Protein AF-A0A2D6TVY4-F1 (afdb_monomer_lite)

Structure (mmCIF, N/CA/C/O backbone):
data_AF-A0A2D6TVY4-F1
#
_entry.id   AF-A0A2D6TVY4-F1
#
loop_
_atom_site.group_PDB
_atom_site.id
_atom_site.type_symbol
_atom_site.label_atom_id
_atom_site.label_alt_id
_atom_site.label_comp_id
_atom_site.label_asym_id
_atom_site.label_entity_id
_atom_site.label_seq_id
_atom_site.pdbx_PDB_ins_code
_atom_site.Cartn_x
_atom_site.Cartn_y
_atom_site.Cartn_z
_atom_site.occupancy
_atom_site.B_iso_or_equiv
_atom_site.auth_seq_id
_atom_site.auth_comp_id
_atom_site.auth_asym_id
_atom_site.auth_atom_id
_atom_site.pdbx_PDB_model_num
ATOM 1 N N . MET A 1 1 ? -21.767 -1.775 1.322 1.00 46.38 1 MET A N 1
ATOM 2 C CA . MET A 1 1 ? -21.321 -2.873 2.212 1.00 46.38 1 MET A CA 1
ATOM 3 C C . MET A 1 1 ? -19.813 -2.874 2.495 1.00 46.38 1 MET A C 1
ATOM 5 O O . MET A 1 1 ? -19.460 -2.993 3.657 1.00 46.38 1 MET A O 1
ATOM 9 N N . SER A 1 2 ? -18.902 -2.727 1.516 1.00 61.62 2 SER A N 1
ATOM 10 C CA . SER A 1 2 ? -17.471 -3.013 1.770 1.00 61.62 2 SER A CA 1
ATOM 11 C C . SER A 1 2 ? -16.640 -1.915 2.468 1.00 61.62 2 SER A C 1
ATOM 13 O O . SER A 1 2 ? -15.670 -2.255 3.136 1.00 61.62 2 SER A O 1
ATOM 15 N N . ARG A 1 3 ? -17.034 -0.629 2.400 1.00 78.25 3 ARG A N 1
ATOM 16 C CA . ARG A 1 3 ? -16.334 0.465 3.117 1.00 78.25 3 ARG A CA 1
ATOM 17 C C . ARG A 1 3 ? -16.498 0.413 4.634 1.00 78.25 3 ARG A C 1
ATOM 19 O O . ARG A 1 3 ? -15.528 0.614 5.349 1.00 78.25 3 ARG A O 1
ATOM 26 N N . LYS A 1 4 ? -17.700 0.073 5.112 1.00 90.81 4 LYS A N 1
ATOM 27 C CA . LYS A 1 4 ? -18.016 0.045 6.547 1.00 90.81 4 LYS A CA 1
ATOM 28 C C . LYS A 1 4 ? -17.098 -0.910 7.319 1.00 90.81 4 LYS A C 1
ATOM 30 O O . LYS A 1 4 ? -16.560 -0.536 8.346 1.00 90.81 4 LYS A O 1
ATOM 35 N N . TYR A 1 5 ? -16.841 -2.096 6.759 1.00 92.75 5 TYR A N 1
ATOM 36 C CA . TYR A 1 5 ? -15.918 -3.070 7.352 1.00 92.75 5 TYR A CA 1
ATOM 37 C C . TYR A 1 5 ? -14.497 -2.516 7.523 1.00 92.75 5 TYR A C 1
ATOM 39 O O . TYR A 1 5 ? -13.888 -2.677 8.576 1.00 92.75 5 TYR A O 1
ATOM 47 N N . LEU A 1 6 ? -13.979 -1.856 6.483 1.00 94.12 6 LEU A N 1
ATOM 48 C CA . LEU A 1 6 ? -12.648 -1.260 6.512 1.00 94.12 6 LEU A CA 1
ATOM 49 C C . LEU A 1 6 ? -12.573 -0.125 7.542 1.00 94.12 6 LEU A C 1
ATOM 51 O O . LEU A 1 6 ? -11.634 -0.073 8.328 1.00 94.12 6 LEU A O 1
ATOM 55 N N . GLU A 1 7 ? -13.573 0.756 7.559 1.00 95.12 7 GLU A N 1
ATOM 56 C CA . GLU A 1 7 ? -13.658 1.868 8.511 1.00 95.12 7 GLU A CA 1
ATOM 57 C C . GLU A 1 7 ? -13.729 1.383 9.961 1.00 95.12 7 GLU A C 1
ATOM 59 O O . GLU A 1 7 ? -13.037 1.931 10.817 1.00 95.12 7 GLU A O 1
ATOM 64 N N . ASP A 1 8 ? -14.515 0.342 10.238 1.00 96.56 8 ASP A N 1
ATOM 65 C CA . ASP A 1 8 ? -14.632 -0.232 11.579 1.00 96.56 8 ASP A CA 1
ATOM 66 C C . ASP A 1 8 ? -13.291 -0.851 12.024 1.00 96.56 8 ASP A C 1
ATOM 68 O O . ASP A 1 8 ? -12.817 -0.561 13.120 1.00 96.56 8 ASP A O 1
ATOM 72 N N . LYS A 1 9 ? -12.579 -1.567 11.139 1.00 95.94 9 LYS A N 1
ATOM 73 C CA . LYS A 1 9 ? -11.229 -2.083 11.443 1.00 95.94 9 LYS A CA 1
ATOM 74 C C . LYS A 1 9 ? -10.192 -0.984 11.658 1.00 95.94 9 LYS A C 1
ATOM 76 O O . LYS A 1 9 ? -9.330 -1.119 12.522 1.00 95.94 9 LYS A O 1
ATOM 81 N N . ILE A 1 10 ? -10.264 0.114 10.911 1.00 96.31 10 ILE A N 1
ATOM 82 C CA . ILE A 1 10 ? -9.374 1.262 11.128 1.00 96.31 10 ILE A CA 1
ATOM 83 C C . ILE A 1 10 ? -9.642 1.892 12.500 1.00 96.31 10 ILE A C 1
ATOM 85 O O . ILE A 1 10 ? -8.692 2.223 13.210 1.00 96.31 10 ILE A O 1
ATOM 89 N N . LYS A 1 11 ? -10.911 2.017 12.907 1.00 97.50 11 LYS A N 1
ATOM 90 C CA . LYS A 1 11 ? -11.275 2.509 14.243 1.00 97.50 11 LYS A CA 1
ATOM 91 C C . LYS A 1 11 ? -10.752 1.586 15.340 1.00 97.50 11 LYS A C 1
ATOM 93 O O . LYS A 1 11 ? -10.108 2.081 16.260 1.00 97.50 11 LYS A O 1
ATOM 98 N N . ASP A 1 12 ? -10.938 0.274 15.210 1.00 97.38 12 ASP A N 1
ATOM 99 C CA . ASP A 1 12 ? -10.419 -0.711 16.169 1.00 97.38 12 ASP A CA 1
ATOM 100 C C . ASP A 1 12 ? -8.893 -0.595 16.318 1.00 97.38 12 ASP A C 1
ATOM 102 O O . ASP A 1 12 ? -8.362 -0.559 17.431 1.00 97.38 12 ASP A O 1
ATOM 106 N N . ALA A 1 13 ? -8.175 -0.471 15.197 1.00 97.25 13 ALA A N 1
ATOM 107 C CA . ALA A 1 13 ? -6.724 -0.306 15.196 1.00 97.25 13 ALA A CA 1
ATOM 108 C C . ALA A 1 13 ? -6.287 1.002 15.871 1.00 97.25 13 ALA A C 1
ATOM 110 O O . ALA A 1 13 ? -5.304 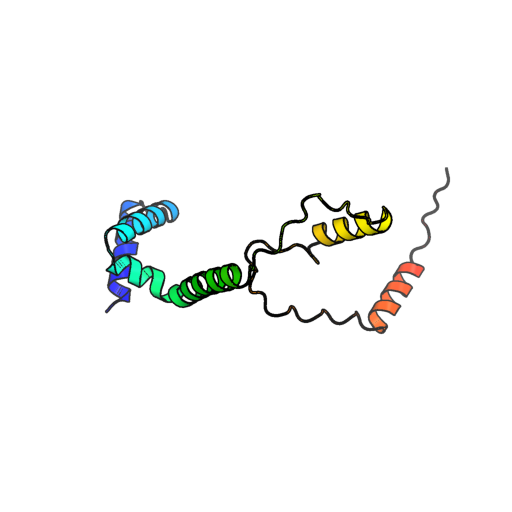1.010 16.613 1.00 97.25 13 ALA A O 1
ATOM 111 N N . LEU A 1 14 ? -7.014 2.101 15.650 1.00 97.94 14 LEU A N 1
ATOM 112 C CA . LEU A 1 14 ? -6.746 3.391 16.291 1.00 97.94 14 LEU A CA 1
ATOM 113 C C . LEU A 1 14 ? -7.004 3.351 17.799 1.00 97.94 14 LEU A C 1
ATOM 115 O O . LEU A 1 14 ? -6.211 3.912 18.554 1.00 97.94 14 LEU A O 1
ATOM 119 N N . VAL A 1 15 ? -8.058 2.663 18.245 1.00 98.00 15 VAL A N 1
ATOM 120 C CA . VAL A 1 15 ? -8.350 2.469 19.673 1.00 98.00 15 VAL A CA 1
ATOM 121 C C . VAL A 1 15 ? -7.223 1.679 20.343 1.00 98.00 15 VAL A C 1
ATOM 123 O O . VAL A 1 15 ? -6.666 2.135 21.342 1.00 98.00 15 VAL A O 1
ATOM 126 N N . LEU A 1 16 ? -6.799 0.555 19.754 1.00 97.19 16 LEU A N 1
ATOM 127 C CA . LEU A 1 16 ? -5.687 -0.264 20.265 1.00 97.19 16 LEU A CA 1
ATOM 128 C C . LEU A 1 16 ? -4.329 0.453 20.221 1.00 97.19 16 LEU A C 1
ATOM 130 O O . LEU A 1 16 ? -3.430 0.173 21.017 1.00 97.19 16 LEU A O 1
ATOM 134 N N . ALA A 1 17 ? -4.166 1.384 19.286 1.00 97.00 17 ALA A N 1
ATOM 135 C CA . ALA A 1 17 ? -2.980 2.215 19.158 1.00 97.00 17 ALA A CA 1
ATOM 136 C C . ALA A 1 17 ? -3.026 3.495 20.009 1.00 97.00 17 ALA A C 1
ATOM 138 O O . ALA A 1 17 ? -2.094 4.297 19.916 1.00 97.00 17 ALA A O 1
ATOM 139 N N . SER A 1 18 ? -4.079 3.709 20.806 1.00 95.62 18 SER A N 1
ATOM 140 C CA . SER A 1 18 ? -4.283 4.929 21.602 1.00 95.62 18 SER A CA 1
ATOM 141 C C . SER A 1 18 ? -4.205 6.209 20.754 1.00 95.62 18 SER A C 1
ATOM 143 O O . SER A 1 18 ? -3.587 7.195 21.144 1.00 95.62 18 SER A O 1
ATOM 145 N N . GLY A 1 19 ? -4.775 6.175 19.547 1.00 94.12 19 GLY A N 1
ATOM 146 C CA . GLY A 1 19 ? -4.775 7.289 18.593 1.00 94.12 19 GLY A CA 1
ATOM 147 C C . GLY A 1 19 ? -3.475 7.474 17.799 1.00 94.12 19 GLY A C 1
ATOM 148 O O . GLY A 1 19 ? -3.418 8.328 16.916 1.00 94.12 19 GLY A O 1
ATOM 149 N N . ASN A 1 20 ? -2.430 6.676 18.045 1.00 97.06 20 ASN A N 1
ATOM 150 C CA . ASN A 1 20 ? -1.188 6.767 17.281 1.00 97.06 20 ASN A CA 1
ATOM 151 C C . ASN A 1 20 ? -1.357 6.163 15.874 1.00 97.06 20 ASN A C 1
ATOM 153 O O . ASN A 1 20 ? -1.397 4.943 15.706 1.00 97.06 20 ASN A O 1
ATOM 157 N N . SER A 1 21 ? -1.385 7.029 14.859 1.00 95.38 21 SER A N 1
ATOM 158 C CA . SER A 1 21 ? -1.568 6.643 13.453 1.00 95.38 21 SER A CA 1
ATOM 159 C C . SER A 1 21 ? -0.514 5.644 12.952 1.00 95.38 21 SER A C 1
ATOM 161 O O . SER A 1 21 ? -0.861 4.627 12.354 1.00 95.38 21 SER A O 1
ATOM 163 N N . ALA A 1 22 ? 0.769 5.855 13.265 1.00 96.75 22 ALA A N 1
ATOM 164 C CA . ALA A 1 22 ? 1.841 4.965 12.816 1.00 96.75 22 ALA A CA 1
ATOM 165 C C . ALA A 1 22 ? 1.729 3.563 13.441 1.00 96.75 22 ALA A C 1
ATOM 167 O O . ALA A 1 22 ? 1.975 2.551 12.780 1.00 96.75 22 ALA A O 1
ATOM 168 N N . LYS A 1 23 ? 1.328 3.484 14.715 1.00 97.50 23 LYS A N 1
ATOM 169 C CA . LYS A 1 23 ? 1.098 2.205 15.401 1.00 97.50 23 LYS A CA 1
ATOM 170 C C . LYS A 1 23 ? -0.164 1.508 14.876 1.00 97.50 23 LYS A C 1
ATOM 172 O O . LYS A 1 23 ? -0.123 0.302 14.649 1.00 97.50 23 LYS A O 1
ATOM 177 N N . ALA A 1 24 ? -1.236 2.253 14.604 1.00 97.56 24 ALA A N 1
ATOM 178 C CA . ALA A 1 24 ? -2.454 1.7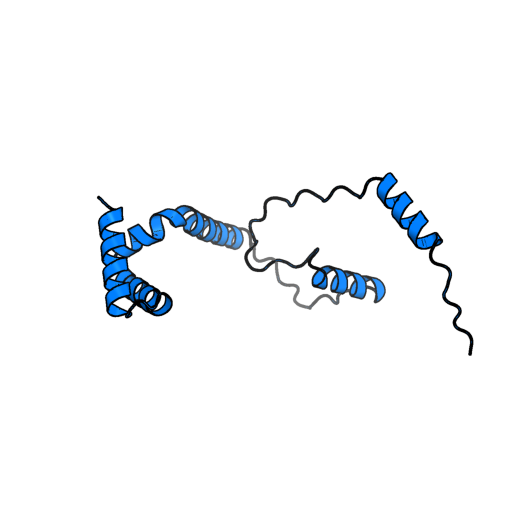22 13.989 1.00 97.56 24 ALA A CA 1
ATOM 179 C C . ALA A 1 24 ? -2.194 1.177 12.577 1.00 97.56 24 ALA A C 1
ATOM 181 O O . ALA A 1 24 ? -2.679 0.104 12.230 1.00 97.56 24 ALA A O 1
ATOM 182 N N . GLN A 1 25 ? -1.370 1.863 11.781 1.00 96.62 25 GLN A N 1
ATOM 183 C CA . GLN A 1 25 ? -0.977 1.398 10.453 1.00 96.62 25 GLN A CA 1
ATOM 184 C C . GLN A 1 25 ? -0.216 0.069 10.521 1.00 96.62 25 GLN A C 1
ATOM 186 O O . GLN A 1 25 ? -0.528 -0.851 9.768 1.00 96.62 25 GLN A O 1
ATOM 191 N N . LYS A 1 26 ? 0.737 -0.070 11.454 1.00 97.38 26 LYS A N 1
ATOM 192 C CA . LYS A 1 26 ? 1.448 -1.340 11.683 1.00 97.38 26 LYS A CA 1
ATOM 193 C C . LYS A 1 26 ? 0.489 -2.472 12.069 1.00 97.38 26 LYS A C 1
ATOM 195 O O . LYS A 1 26 ? 0.606 -3.567 11.526 1.00 97.38 26 LYS A O 1
ATOM 200 N N . LEU A 1 27 ? -0.480 -2.200 12.947 1.00 97.38 27 LEU A N 1
ATOM 201 C CA . LEU A 1 27 ? -1.511 -3.171 13.332 1.00 97.38 27 LEU A CA 1
ATOM 202 C C . LEU A 1 27 ? -2.389 -3.583 12.144 1.00 97.38 27 LEU A C 1
ATOM 204 O O . LEU A 1 27 ? -2.624 -4.770 11.942 1.00 97.38 27 LEU A O 1
ATOM 208 N N . LEU A 1 28 ? -2.825 -2.629 11.320 1.00 96.75 28 LEU A N 1
ATOM 209 C CA . LEU A 1 28 ? -3.623 -2.914 10.125 1.00 96.75 28 LEU A CA 1
ATOM 210 C C . LEU A 1 28 ? -2.862 -3.768 9.109 1.00 96.75 28 LEU A C 1
ATOM 212 O O . LEU A 1 28 ? -3.454 -4.674 8.528 1.00 96.75 28 LEU A O 1
ATOM 216 N N . ILE A 1 29 ? -1.563 -3.517 8.918 1.00 96.50 29 ILE A N 1
ATOM 217 C CA . ILE A 1 29 ? -0.706 -4.353 8.063 1.00 96.50 29 ILE A CA 1
ATOM 218 C C . ILE A 1 29 ? -0.651 -5.779 8.612 1.00 96.50 29 ILE A C 1
ATOM 220 O O . ILE A 1 29 ? -0.843 -6.727 7.856 1.00 96.50 29 ILE A O 1
ATOM 224 N N . GLN A 1 30 ? -0.446 -5.939 9.921 1.00 97.25 30 GLN A N 1
ATOM 225 C CA . GLN A 1 30 ? -0.425 -7.253 10.559 1.00 97.25 30 GLN A CA 1
ATOM 226 C C . GLN A 1 30 ? -1.761 -7.990 10.391 1.00 97.25 30 GLN A C 1
ATOM 228 O O . GLN A 1 30 ? -1.773 -9.166 10.043 1.00 97.25 30 GLN A O 1
ATOM 233 N N . TRP A 1 31 ? -2.890 -7.309 10.591 1.00 97.31 31 TRP A N 1
ATOM 234 C CA . TRP A 1 31 ? -4.214 -7.908 10.413 1.00 97.31 31 TRP A CA 1
ATOM 235 C C . TRP A 1 31 ? -4.499 -8.284 8.963 1.00 97.31 31 TRP A C 1
ATOM 237 O O . TRP A 1 31 ? -5.079 -9.337 8.714 1.00 97.31 31 TRP A O 1
ATOM 247 N N . ALA A 1 32 ? -4.061 -7.466 8.005 1.00 97.00 32 ALA A N 1
ATOM 248 C CA . ALA A 1 32 ? -4.245 -7.735 6.584 1.00 97.00 32 ALA A CA 1
ATOM 249 C C . ALA A 1 32 ? -3.517 -9.008 6.111 1.00 97.00 32 ALA A C 1
ATOM 251 O O . ALA A 1 32 ? -3.939 -9.602 5.124 1.00 97.00 32 ALA A O 1
ATOM 252 N N . MET A 1 33 ? -2.472 -9.461 6.815 1.00 96.06 33 MET A N 1
ATOM 253 C CA . MET A 1 33 ? -1.794 -10.728 6.498 1.00 96.06 33 MET A CA 1
ATOM 254 C C . MET A 1 33 ? -2.662 -11.955 6.798 1.00 96.06 33 MET A C 1
ATOM 256 O O . MET A 1 33 ? -2.554 -12.962 6.104 1.00 96.06 33 MET A O 1
ATOM 260 N N . SER A 1 34 ? -3.536 -11.867 7.803 1.00 96.19 34 SER A N 1
ATOM 261 C CA . SER A 1 34 ? -4.434 -12.962 8.195 1.00 96.19 34 SER A CA 1
ATOM 262 C C . SER A 1 34 ? -5.854 -12.799 7.644 1.00 96.19 34 SER A C 1
ATOM 264 O O . SER A 1 34 ? -6.593 -13.774 7.540 1.00 96.19 34 SER A O 1
ATOM 266 N N . ASP A 1 35 ? -6.252 -11.575 7.294 1.00 96.12 35 ASP A N 1
ATOM 267 C CA . ASP A 1 35 ? -7.574 -11.246 6.768 1.00 96.12 35 ASP A CA 1
ATOM 268 C C . ASP A 1 35 ? -7.493 -10.784 5.307 1.00 96.12 35 ASP A C 1
ATOM 270 O O . ASP A 1 35 ? -7.306 -9.602 4.992 1.00 96.12 35 ASP A O 1
ATOM 274 N N . ALA A 1 36 ? -7.723 -11.734 4.399 1.00 94.44 36 ALA A N 1
ATOM 275 C CA . ALA A 1 36 ? -7.742 -11.488 2.961 1.00 94.44 36 ALA A CA 1
ATOM 276 C C . ALA A 1 36 ? -8.791 -10.443 2.541 1.00 94.44 36 ALA A C 1
ATOM 278 O O . ALA A 1 36 ? -8.574 -9.690 1.589 1.00 94.44 36 ALA A O 1
ATOM 279 N N . LYS A 1 37 ? -9.923 -10.349 3.253 1.00 94.25 37 LYS A N 1
ATOM 280 C CA . LYS A 1 37 ? -10.970 -9.365 2.954 1.00 94.25 37 LYS A CA 1
ATOM 281 C C . LYS A 1 37 ? -10.485 -7.960 3.294 1.00 94.25 37 LYS A C 1
ATOM 283 O O . LYS A 1 37 ? -10.705 -7.042 2.503 1.00 94.25 37 LYS A O 1
ATOM 288 N N . LEU A 1 38 ? -9.814 -7.784 4.432 1.00 95.31 38 LEU A N 1
ATOM 289 C CA . LEU A 1 38 ? -9.206 -6.508 4.816 1.00 95.31 38 LEU A CA 1
ATOM 290 C C . LEU A 1 38 ? -8.128 -6.085 3.812 1.00 95.31 38 LEU A C 1
ATOM 292 O O . LEU A 1 38 ? -8.158 -4.950 3.330 1.00 95.31 38 LEU A O 1
ATOM 296 N N . LEU A 1 39 ? -7.241 -7.009 3.431 1.00 95.75 39 LEU A N 1
ATOM 297 C CA . LEU A 1 39 ? -6.203 -6.762 2.430 1.00 95.75 39 LEU A CA 1
ATOM 298 C C . LEU A 1 39 ? -6.796 -6.328 1.086 1.00 95.75 39 LEU A C 1
ATOM 300 O O . LEU A 1 39 ? -6.353 -5.341 0.492 1.00 95.75 39 LEU A O 1
ATOM 304 N N . GLN A 1 40 ? -7.830 -7.026 0.614 1.00 94.50 40 GLN A N 1
ATOM 305 C CA . GLN A 1 40 ? -8.505 -6.690 -0.635 1.00 94.50 40 GLN A CA 1
ATOM 306 C C . GLN A 1 40 ? -9.138 -5.293 -0.576 1.00 94.50 40 GLN A C 1
ATOM 308 O O . GLN A 1 40 ? -9.042 -4.53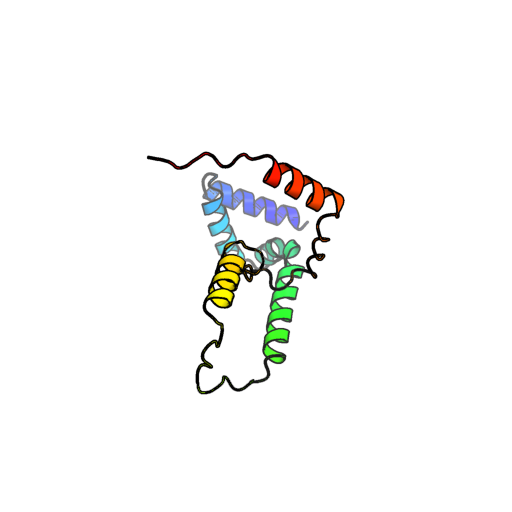7 -1.538 1.00 94.50 40 GLN A O 1
ATOM 313 N N . GLN A 1 41 ? -9.775 -4.918 0.539 1.00 94.12 41 GLN A N 1
ATOM 314 C CA . GLN A 1 41 ? -10.380 -3.588 0.681 1.00 94.12 41 GLN A CA 1
ATOM 315 C C . GLN A 1 41 ? -9.338 -2.466 0.718 1.00 94.12 41 GLN A C 1
ATOM 317 O O . GLN A 1 41 ? -9.547 -1.441 0.069 1.00 94.12 41 GLN A O 1
ATOM 322 N N . LEU A 1 42 ? -8.223 -2.669 1.428 1.00 93.81 42 LEU A N 1
ATOM 323 C CA . LEU A 1 42 ? -7.112 -1.712 1.498 1.00 93.81 42 LEU A CA 1
ATOM 324 C C . LEU A 1 42 ? -6.437 -1.514 0.135 1.00 93.81 42 LEU A C 1
ATOM 326 O O . LEU A 1 42 ? -6.129 -0.390 -0.253 1.00 93.81 42 LEU A O 1
ATOM 330 N N . SER A 1 43 ? -6.223 -2.602 -0.605 1.00 94.31 43 SER A N 1
ATOM 331 C CA . SER A 1 43 ? -5.511 -2.578 -1.889 1.00 94.31 43 SER A CA 1
ATOM 332 C C . SER A 1 43 ? -6.379 -2.152 -3.072 1.00 94.31 43 SER A C 1
ATOM 334 O O . SER A 1 43 ? -5.846 -1.637 -4.053 1.00 94.31 43 SER A O 1
ATOM 336 N N . LYS A 1 44 ? -7.708 -2.305 -2.997 1.00 93.00 44 LYS A N 1
ATOM 337 C CA . LYS A 1 44 ? -8.646 -2.014 -4.095 1.00 93.00 44 LYS A CA 1
ATOM 338 C C . LYS A 1 44 ? -8.407 -0.678 -4.826 1.00 93.00 44 LYS A C 1
ATOM 340 O O . LYS A 1 44 ? -8.354 -0.716 -6.055 1.00 93.00 44 LYS A O 1
ATOM 345 N N . PRO A 1 45 ? -8.252 0.485 -4.158 1.00 93.12 45 PRO A N 1
ATOM 346 C CA . PRO A 1 45 ? -7.999 1.750 -4.858 1.00 93.12 45 PRO A CA 1
ATOM 347 C C . PRO A 1 45 ? -6.616 1.825 -5.530 1.00 93.12 45 PRO A C 1
ATOM 349 O O . PRO A 1 45 ? -6.435 2.602 -6.464 1.00 93.12 45 PRO A O 1
ATOM 352 N N . HIS A 1 46 ? -5.653 1.013 -5.091 1.00 94.25 46 HIS A N 1
ATOM 353 C CA . HIS A 1 46 ? -4.266 1.021 -5.566 1.00 94.25 46 HIS A CA 1
ATOM 354 C C . HIS A 1 46 ? -3.941 -0.137 -6.519 1.00 94.25 46 HIS A C 1
ATOM 356 O O . HIS A 1 46 ? -2.859 -0.163 -7.105 1.00 94.25 46 HIS A O 1
ATOM 362 N N . LEU A 1 47 ? -4.880 -1.067 -6.724 1.00 93.88 47 LEU A N 1
ATOM 363 C CA . LEU A 1 47 ? -4.652 -2.302 -7.472 1.00 93.88 47 LEU A CA 1
ATOM 364 C C . LEU A 1 47 ? -4.176 -2.039 -8.905 1.00 93.88 47 LEU A C 1
ATOM 366 O O . LEU A 1 47 ? -3.259 -2.702 -9.371 1.00 93.88 47 LEU A O 1
ATOM 370 N N . LYS A 1 48 ? -4.714 -1.006 -9.570 1.00 94.56 48 LYS A N 1
ATOM 371 C CA . LYS A 1 48 ? -4.277 -0.601 -10.917 1.00 94.56 48 LYS A CA 1
ATOM 372 C C . LYS A 1 48 ? -2.776 -0.295 -10.970 1.00 94.56 48 LYS A C 1
ATOM 374 O O . LYS A 1 48 ? -2.105 -0.733 -11.897 1.00 94.56 48 LYS A O 1
ATOM 379 N N . GLY A 1 49 ? -2.262 0.453 -9.993 1.00 94.81 49 GLY A N 1
ATOM 380 C CA . GLY A 1 49 ? -0.846 0.819 -9.932 1.00 94.81 49 GLY A CA 1
ATOM 381 C C . GLY A 1 49 ? 0.042 -0.380 -9.609 1.00 94.81 49 GLY A C 1
ATOM 382 O O . GLY A 1 49 ? 1.056 -0.581 -10.270 1.00 94.81 49 GLY A O 1
ATOM 383 N N . ILE A 1 50 ? -0.385 -1.214 -8.655 1.00 94.25 50 ILE A N 1
ATOM 384 C CA . ILE A 1 50 ? 0.321 -2.448 -8.281 1.00 94.25 50 ILE A CA 1
ATOM 385 C C . ILE A 1 50 ? 0.454 -3.373 -9.498 1.00 94.25 50 ILE A C 1
ATOM 387 O O . ILE A 1 50 ? 1.553 -3.828 -9.807 1.00 94.25 50 ILE A O 1
ATOM 391 N N . THR A 1 51 ? -0.641 -3.608 -10.226 1.00 96.12 51 THR A N 1
ATOM 392 C CA . THR A 1 51 ? -0.633 -4.461 -11.421 1.00 96.12 51 THR A CA 1
ATOM 393 C C . THR A 1 51 ? 0.182 -3.847 -12.555 1.00 96.12 51 THR A C 1
ATOM 395 O O . THR A 1 51 ? 0.953 -4.561 -13.186 1.00 96.12 51 THR A O 1
ATOM 398 N N . ALA A 1 52 ? 0.074 -2.536 -12.792 1.00 96.06 52 ALA A N 1
ATOM 399 C CA . ALA A 1 52 ? 0.870 -1.862 -13.817 1.00 96.06 52 ALA A CA 1
ATOM 400 C C . ALA A 1 52 ? 2.379 -1.988 -13.552 1.00 96.06 52 ALA A C 1
ATOM 402 O O . ALA A 1 52 ? 3.129 -2.307 -14.469 1.00 96.06 52 ALA A O 1
ATOM 403 N N . HIS A 1 53 ? 2.819 -1.795 -12.304 1.00 95.31 53 HIS A N 1
ATOM 404 C CA . HIS A 1 53 ? 4.223 -1.972 -11.928 1.00 95.31 53 HIS A CA 1
ATOM 405 C C . HIS A 1 53 ? 4.674 -3.430 -12.074 1.00 95.31 53 HIS A C 1
ATOM 407 O O . HIS A 1 53 ? 5.723 -3.688 -12.656 1.00 95.31 53 HIS A O 1
ATOM 413 N N . ALA A 1 54 ? 3.878 -4.390 -11.589 1.00 93.56 54 ALA A N 1
ATOM 414 C CA . ALA A 1 54 ? 4.222 -5.808 -11.670 1.00 93.56 54 ALA A CA 1
ATOM 415 C C . ALA A 1 54 ? 4.365 -6.289 -13.123 1.00 93.56 54 ALA A C 1
ATOM 417 O O . ALA A 1 54 ? 5.344 -6.950 -13.456 1.00 93.56 54 ALA A O 1
ATOM 418 N N . VAL A 1 55 ? 3.423 -5.915 -13.994 1.00 94.44 55 VAL A N 1
ATOM 419 C CA . VAL A 1 55 ? 3.471 -6.248 -15.424 1.00 94.44 55 VAL A CA 1
ATOM 420 C C . VAL A 1 55 ? 4.628 -5.526 -16.111 1.00 94.44 55 VAL A C 1
ATOM 422 O O . VAL A 1 55 ? 5.402 -6.165 -16.815 1.00 94.44 55 VAL A O 1
ATOM 425 N N . GLY A 1 56 ? 4.790 -4.221 -15.871 1.00 93.56 56 GLY A N 1
ATOM 426 C CA . GLY A 1 56 ? 5.876 -3.433 -16.456 1.00 93.56 56 GLY A CA 1
ATOM 427 C C . GLY A 1 56 ? 7.253 -3.990 -16.103 1.00 93.56 56 GLY A C 1
ATOM 428 O O . GLY A 1 56 ? 8.091 -4.137 -16.983 1.00 93.56 56 GLY A O 1
ATOM 429 N N . ARG A 1 57 ? 7.460 -4.404 -14.847 1.00 93.19 57 ARG A N 1
ATOM 430 C CA . ARG A 1 57 ? 8.698 -5.058 -14.410 1.00 93.19 57 ARG A CA 1
ATOM 431 C C . ARG A 1 57 ? 8.999 -6.326 -15.208 1.00 93.19 57 ARG A C 1
ATOM 433 O O . ARG A 1 57 ? 10.151 -6.525 -15.575 1.00 93.19 57 ARG A O 1
ATOM 440 N N . VAL A 1 58 ? 7.999 -7.177 -15.445 1.00 93.06 58 VAL A N 1
ATOM 441 C CA . VAL A 1 58 ? 8.182 -8.416 -16.218 1.00 93.06 58 VAL A CA 1
ATOM 442 C C . VAL A 1 58 ? 8.502 -8.094 -17.674 1.00 93.06 58 VAL A C 1
ATOM 444 O O . VAL A 1 58 ? 9.449 -8.658 -18.203 1.00 93.06 58 VAL A O 1
ATOM 447 N N . ILE A 1 59 ? 7.797 -7.139 -18.286 1.00 91.25 59 ILE A N 1
ATOM 448 C CA . ILE A 1 59 ? 8.091 -6.676 -19.652 1.00 91.25 59 ILE A CA 1
ATOM 449 C C . ILE A 1 59 ? 9.542 -6.191 -19.750 1.00 91.25 59 ILE A C 1
ATOM 451 O O . ILE A 1 59 ? 10.296 -6.691 -20.570 1.00 91.25 59 ILE A O 1
ATOM 455 N N . THR A 1 60 ? 9.984 -5.312 -18.844 1.00 85.31 60 THR A N 1
ATOM 456 C CA . THR A 1 60 ? 11.374 -4.824 -18.829 1.00 85.31 60 THR A CA 1
ATOM 457 C C . THR A 1 60 ? 12.396 -5.938 -18.599 1.00 85.31 60 THR A C 1
ATOM 459 O O . THR A 1 60 ? 13.522 -5.834 -19.067 1.00 85.31 60 THR A O 1
ATOM 462 N N . GLN A 1 61 ? 12.047 -6.986 -17.851 1.00 82.75 61 GLN A N 1
ATOM 463 C CA . GLN A 1 61 ? 12.918 -8.149 -17.677 1.00 82.75 61 GLN A CA 1
ATOM 464 C C . GLN A 1 61 ? 12.964 -9.042 -18.919 1.00 82.75 61 GLN A C 1
ATOM 466 O O . GLN A 1 61 ? 13.995 -9.655 -19.148 1.00 82.75 61 GLN A O 1
ATOM 471 N N . MET A 1 62 ? 11.882 -9.120 -19.693 1.00 78.25 62 MET A N 1
ATOM 472 C CA . MET A 1 62 ? 11.835 -9.867 -20.953 1.00 78.25 62 MET A CA 1
ATOM 473 C C . MET A 1 62 ? 12.548 -9.127 -22.086 1.00 78.25 62 MET A C 1
ATOM 475 O O . MET A 1 62 ? 13.203 -9.768 -22.891 1.00 78.25 62 MET A O 1
ATOM 479 N N . ASP A 1 63 ? 12.445 -7.796 -22.120 1.00 74.44 63 ASP A N 1
ATOM 480 C CA . ASP A 1 63 ? 13.139 -6.940 -23.094 1.00 74.44 63 ASP A CA 1
ATOM 481 C C . ASP A 1 63 ? 14.629 -6.759 -22.760 1.00 74.44 63 ASP A C 1
ATOM 483 O O . ASP A 1 63 ? 15.405 -6.267 -23.578 1.00 74.44 63 ASP A O 1
ATOM 487 N N . ARG A 1 64 ? 15.044 -7.143 -21.546 1.00 67.88 64 ARG A N 1
ATOM 488 C CA . ARG A 1 64 ? 16.450 -7.406 -21.241 1.00 67.88 64 ARG A CA 1
ATOM 489 C C . ARG A 1 64 ? 16.809 -8.752 -21.850 1.00 67.88 64 ARG A C 1
ATOM 491 O O . ARG A 1 64 ? 16.962 -9.741 -21.139 1.00 67.88 64 ARG A O 1
ATOM 498 N N . ASP A 1 65 ? 16.958 -8.763 -23.167 1.00 58.41 65 ASP A N 1
ATOM 499 C CA . ASP A 1 65 ? 17.898 -9.687 -23.780 1.00 58.41 65 ASP A CA 1
ATOM 500 C C . ASP A 1 65 ? 19.234 -9.539 -23.033 1.00 58.41 65 ASP A C 1
ATOM 502 O O . ASP A 1 65 ? 19.592 -8.430 -22.615 1.00 58.41 65 ASP A O 1
ATOM 506 N N . ASP A 1 66 ? 19.930 -10.653 -22.802 1.00 60.75 66 ASP A N 1
ATOM 507 C CA . ASP A 1 66 ? 21.284 -10.686 -22.251 1.00 60.75 66 ASP A CA 1
ATOM 508 C C . ASP A 1 66 ? 22.229 -9.939 -23.209 1.00 60.75 66 ASP A C 1
ATOM 510 O O . ASP A 1 66 ? 22.993 -10.547 -23.958 1.00 60.75 66 ASP A O 1
ATOM 514 N N . GLU A 1 67 ? 22.164 -8.607 -23.244 1.00 59.09 67 GLU A N 1
ATOM 515 C CA . GLU A 1 67 ? 23.219 -7.802 -23.829 1.00 59.09 67 GLU A CA 1
ATOM 516 C C . GLU A 1 67 ? 24.466 -8.137 -23.012 1.00 59.09 67 GLU A C 1
ATOM 518 O O . GLU A 1 67 ? 24.475 -7.900 -21.795 1.00 59.09 67 GLU A O 1
ATOM 523 N N . PRO A 1 68 ? 25.491 -8.752 -23.629 1.00 61.16 68 PRO A N 1
ATOM 524 C CA . PRO A 1 68 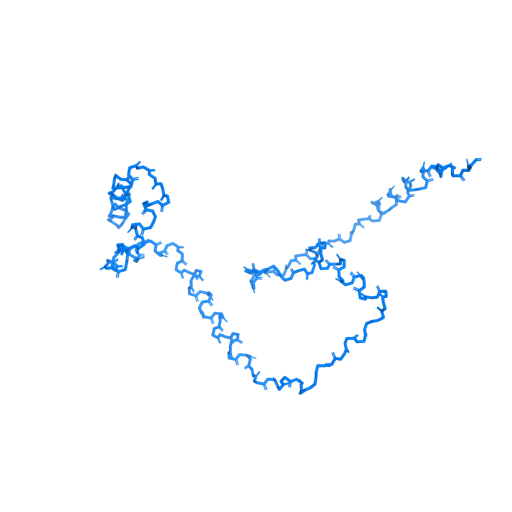? 26.692 -9.104 -22.907 1.00 61.16 68 PRO A CA 1
ATOM 525 C C . PRO A 1 68 ? 27.236 -7.820 -22.298 1.00 61.16 68 PRO A C 1
ATOM 527 O O . PRO A 1 68 ? 27.556 -6.862 -23.008 1.00 61.16 68 PRO A O 1
ATOM 530 N N . LEU A 1 69 ? 27.295 -7.790 -20.965 1.00 63.34 69 LEU A N 1
ATOM 531 C CA . LEU A 1 69 ? 28.001 -6.734 -20.263 1.00 63.34 69 LEU A CA 1
ATOM 532 C C . LEU A 1 69 ? 29.413 -6.699 -20.862 1.00 63.34 69 LEU A C 1
ATOM 534 O O . LEU A 1 69 ? 30.035 -7.762 -20.950 1.00 63.34 69 LEU A O 1
ATOM 538 N N . PRO A 1 70 ? 29.911 -5.537 -21.317 1.00 64.94 70 PRO A N 1
ATOM 539 C CA . PRO A 1 70 ? 31.263 -5.465 -21.843 1.00 64.94 70 PRO A CA 1
ATOM 540 C C . PRO A 1 70 ? 32.217 -6.008 -20.773 1.00 64.94 70 PRO A C 1
ATOM 542 O O . PRO A 1 70 ? 32.177 -5.559 -19.627 1.00 64.94 70 PRO A O 1
ATOM 545 N N . GLU A 1 71 ? 33.021 -7.016 -21.138 1.00 68.00 71 GLU A N 1
ATOM 546 C CA . GLU A 1 71 ? 33.925 -7.726 -20.214 1.00 68.00 71 GLU A CA 1
ATOM 547 C C . GLU A 1 71 ? 34.907 -6.772 -19.521 1.00 68.00 71 GLU A C 1
ATOM 549 O O . GLU A 1 71 ? 35.374 -7.041 -18.414 1.00 68.00 71 GLU A O 1
ATOM 554 N N . GLU A 1 72 ? 35.155 -5.616 -20.139 1.00 69.31 72 GLU A N 1
ATOM 555 C CA . GLU A 1 72 ? 35.944 -4.537 -19.575 1.00 69.31 72 GLU A CA 1
ATOM 556 C C . GLU A 1 72 ? 35.114 -3.251 -19.457 1.00 69.31 72 GLU A C 1
ATOM 558 O O . GLU A 1 72 ? 34.406 -2.868 -20.398 1.00 69.31 72 GLU A O 1
ATOM 563 N N . PRO A 1 73 ? 35.201 -2.535 -18.320 1.00 63.25 73 PRO A N 1
ATOM 564 C CA . PRO A 1 73 ? 34.580 -1.230 -18.188 1.00 63.25 73 PRO A CA 1
ATOM 565 C C . PRO A 1 73 ? 35.200 -0.280 -19.214 1.00 63.25 73 PRO A C 1
ATOM 567 O O . PRO A 1 73 ? 36.365 0.101 -19.106 1.00 63.25 73 PRO A O 1
ATOM 570 N N . VAL A 1 74 ? 34.408 0.124 -20.209 1.00 66.94 74 VAL A N 1
ATOM 571 C CA . VAL A 1 74 ? 34.824 1.136 -21.181 1.00 66.94 74 VAL A CA 1
ATOM 572 C C . VAL A 1 74 ? 35.103 2.425 -20.415 1.00 66.94 74 VAL A C 1
ATOM 574 O O . VAL A 1 74 ? 34.211 2.990 -19.775 1.00 66.94 74 VAL A O 1
ATOM 577 N N . ALA A 1 75 ? 36.356 2.880 -20.449 1.00 69.56 75 ALA A N 1
ATOM 578 C CA . ALA A 1 75 ? 36.728 4.153 -19.860 1.00 69.56 75 ALA A CA 1
ATOM 579 C C . ALA A 1 75 ? 35.874 5.256 -20.494 1.00 69.56 75 ALA A C 1
ATOM 581 O O . ALA A 1 75 ? 35.764 5.357 -21.716 1.00 69.56 75 ALA A O 1
ATOM 582 N N . ILE A 1 76 ? 35.246 6.072 -19.651 1.00 65.38 76 ILE A N 1
ATOM 583 C CA . ILE A 1 76 ? 34.451 7.205 -20.104 1.00 65.38 76 ILE A CA 1
ATOM 584 C C . ILE A 1 76 ? 35.419 8.208 -20.747 1.00 65.38 76 ILE A C 1
ATOM 586 O O . ILE A 1 76 ? 36.068 8.978 -20.040 1.00 65.38 76 ILE A O 1
ATOM 590 N N . ASP A 1 77 ? 35.513 8.205 -22.078 1.00 66.44 77 ASP A N 1
ATOM 591 C CA . ASP A 1 77 ? 36.259 9.205 -22.850 1.00 66.44 77 ASP A CA 1
ATOM 592 C C . ASP A 1 77 ? 35.459 10.515 -22.910 1.00 66.44 77 ASP A C 1
ATOM 594 O O . ASP A 1 77 ? 34.893 10.926 -23.922 1.00 66.44 77 ASP A O 1
ATOM 598 N N . MET A 1 78 ? 35.309 11.142 -21.747 1.00 65.94 78 MET A N 1
ATOM 599 C CA . MET A 1 78 ? 34.766 12.484 -21.621 1.00 65.94 78 MET A CA 1
ATOM 600 C C . MET A 1 78 ? 35.916 13.403 -21.241 1.00 65.94 78 MET A C 1
ATOM 602 O O . MET A 1 78 ? 36.504 13.270 -20.168 1.00 65.94 78 MET A O 1
ATOM 606 N N . GLY A 1 79 ? 36.206 14.382 -22.098 1.00 75.75 79 GLY A N 1
ATOM 607 C CA . GLY A 1 79 ? 37.141 15.444 -21.753 1.00 75.75 79 GLY A CA 1
ATOM 608 C C . GLY A 1 79 ? 36.748 16.135 -20.430 1.00 75.75 79 GLY A C 1
ATOM 609 O O . GLY A 1 79 ? 35.561 16.218 -20.097 1.00 75.75 79 GLY A O 1
ATOM 610 N N . PRO A 1 80 ? 37.699 16.713 -19.674 1.00 71.12 80 PRO A N 1
ATOM 611 C CA . PRO A 1 80 ? 37.436 17.278 -18.341 1.00 71.12 80 PRO A CA 1
ATOM 612 C C . PRO A 1 80 ? 36.285 18.300 -18.307 1.00 71.12 80 PRO A C 1
ATOM 614 O O . PRO A 1 80 ? 35.544 18.403 -17.329 1.00 71.12 80 PRO A O 1
ATOM 617 N N . SER A 1 81 ? 36.095 19.038 -19.406 1.00 71.69 81 SER A N 1
ATOM 618 C CA . SER A 1 81 ? 35.015 20.018 -19.550 1.00 71.69 81 SER A CA 1
ATOM 619 C C . SER A 1 81 ? 33.630 19.385 -19.742 1.00 71.69 81 SER A C 1
ATOM 621 O O . SER A 1 81 ? 32.640 19.945 -19.267 1.00 71.69 81 SER A O 1
ATOM 623 N N . SER A 1 82 ? 33.525 18.236 -20.419 1.00 76.19 82 SER A N 1
ATOM 624 C CA . SER A 1 82 ? 32.244 17.541 -20.606 1.00 76.19 82 SER A CA 1
ATOM 625 C C . SER A 1 82 ? 31.853 16.748 -19.365 1.00 76.19 82 SER A C 1
ATOM 627 O O . SER A 1 82 ? 30.685 16.786 -18.981 1.00 76.19 82 SER A O 1
ATOM 629 N N . PHE A 1 83 ? 32.824 16.146 -18.670 1.00 80.69 83 PHE A N 1
ATOM 630 C CA . PHE A 1 83 ? 32.585 15.481 -17.389 1.00 80.69 83 PHE A CA 1
ATOM 631 C C . PHE A 1 83 ? 31.990 16.446 -16.354 1.00 80.69 83 PHE A C 1
ATOM 633 O O . PHE A 1 83 ? 30.927 16.178 -15.793 1.00 80.69 83 PHE A O 1
ATOM 640 N N . GLY A 1 84 ? 32.616 17.615 -16.163 1.00 79.06 84 GLY A N 1
ATOM 641 C CA . GLY A 1 84 ? 32.140 18.617 -15.205 1.00 79.06 84 GLY A CA 1
ATOM 642 C C . GLY A 1 84 ? 30.730 19.122 -15.522 1.00 79.06 84 GLY A C 1
ATOM 643 O O . GLY A 1 84 ? 29.898 19.232 -14.625 1.00 79.06 84 GLY A O 1
ATOM 644 N N . LYS A 1 85 ? 30.423 19.364 -16.803 1.00 79.25 85 LYS A N 1
ATOM 645 C CA . LYS A 1 85 ? 29.075 19.766 -17.241 1.00 79.25 85 LYS A CA 1
ATOM 646 C C . LYS A 1 85 ? 28.041 18.663 -17.020 1.00 79.25 85 LYS A C 1
ATOM 648 O O . LYS A 1 85 ? 26.939 18.968 -16.574 1.00 79.25 85 LYS A O 1
ATOM 653 N N . SER A 1 86 ? 28.394 17.406 -17.289 1.00 73.69 86 SER A N 1
ATOM 654 C CA . SER A 1 86 ? 27.508 16.258 -17.073 1.00 73.69 86 SER A CA 1
ATOM 655 C C . SER A 1 86 ? 27.211 16.049 -15.588 1.00 73.69 86 SER A C 1
ATOM 657 O O . SER A 1 86 ? 26.060 15.848 -15.207 1.00 73.69 86 SER A O 1
ATOM 659 N N . LEU A 1 87 ? 28.229 16.161 -14.731 1.00 79.88 87 LEU A N 1
ATOM 660 C CA . LEU A 1 87 ? 28.072 16.027 -13.285 1.00 79.88 87 LEU A CA 1
ATOM 661 C C . LEU A 1 87 ? 27.226 17.165 -12.700 1.00 79.88 87 LEU A C 1
ATOM 663 O O . LEU A 1 87 ? 26.309 16.920 -11.916 1.00 79.88 87 LEU A O 1
ATOM 667 N N . LEU A 1 88 ? 27.481 18.407 -13.122 1.00 81.12 88 LEU A N 1
ATOM 668 C CA . LEU A 1 88 ? 26.695 19.563 -12.690 1.00 81.12 88 LEU A CA 1
ATOM 669 C C . LEU A 1 88 ? 25.244 19.477 -13.201 1.00 81.12 88 LEU A C 1
ATOM 671 O O . LEU A 1 88 ? 24.307 19.820 -12.481 1.00 81.12 88 LEU A O 1
ATOM 675 N N . GLY A 1 89 ? 25.045 18.968 -14.420 1.00 76.50 89 GLY A N 1
ATOM 676 C CA . GLY A 1 89 ? 23.731 18.678 -14.997 1.00 76.50 89 GLY A CA 1
ATOM 677 C C . GLY A 1 89 ? 22.943 17.655 -14.177 1.00 76.50 89 GLY A C 1
ATOM 678 O O . GLY A 1 89 ? 21.786 17.909 -13.830 1.00 76.50 89 GLY A O 1
ATOM 679 N N . ALA A 1 90 ? 23.589 16.559 -13.777 1.00 71.81 90 ALA A N 1
ATOM 680 C CA . ALA A 1 90 ? 22.998 15.557 -12.897 1.00 71.81 90 ALA A CA 1
ATOM 681 C C . ALA A 1 90 ? 22.649 16.159 -11.523 1.00 71.81 90 ALA A C 1
ATOM 683 O O . ALA A 1 90 ? 21.500 16.102 -11.091 1.00 71.81 90 ALA A O 1
ATOM 684 N N . MET A 1 91 ? 23.588 16.837 -10.859 1.00 70.38 91 MET A N 1
ATOM 685 C CA . MET A 1 91 ? 23.336 17.439 -9.542 1.00 70.38 91 MET A CA 1
ATOM 686 C C . MET A 1 91 ? 22.264 18.540 -9.562 1.00 70.38 91 MET A C 1
ATOM 688 O O . MET A 1 91 ? 21.519 18.683 -8.597 1.00 70.38 91 MET A O 1
ATOM 692 N N . SER A 1 92 ? 22.143 19.294 -10.660 1.00 71.44 92 SER A N 1
ATOM 693 C CA . SER A 1 92 ? 21.115 20.337 -10.824 1.00 71.44 92 SER A CA 1
ATOM 694 C C . SER A 1 92 ? 19.699 19.793 -11.076 1.00 71.44 92 SER A C 1
ATOM 696 O O . SER A 1 92 ? 18.751 20.572 -11.198 1.00 71.44 92 SER A O 1
ATOM 698 N N . GLY A 1 93 ? 19.530 18.467 -11.146 1.00 61.25 93 GLY A N 1
ATOM 699 C CA . GLY A 1 93 ? 18.225 17.813 -11.255 1.00 61.25 93 GLY A CA 1
ATOM 700 C C . GLY A 1 93 ? 17.594 17.855 -12.648 1.00 61.25 93 GLY A C 1
ATOM 701 O O . GLY A 1 93 ? 16.414 17.526 -12.787 1.00 61.25 93 GLY A O 1
ATOM 702 N N . HIS A 1 94 ? 18.344 18.265 -13.679 1.00 56.22 94 HIS A N 1
ATOM 703 C CA . HIS A 1 94 ? 17.862 18.215 -15.063 1.00 56.22 94 HIS A CA 1
ATOM 704 C C . HIS A 1 94 ? 17.890 16.789 -15.634 1.00 56.22 94 HIS A C 1
ATOM 706 O O . HIS A 1 94 ? 16.938 16.423 -16.318 1.00 56.22 94 HIS A O 1
ATOM 712 N N . ASP A 1 95 ? 18.912 15.997 -15.279 1.00 51.59 95 ASP A N 1
ATOM 713 C CA . ASP A 1 95 ? 19.164 14.639 -15.802 1.00 51.59 95 ASP A CA 1
ATOM 714 C C . ASP A 1 95 ? 19.409 13.584 -14.703 1.00 51.59 95 ASP A C 1
ATOM 716 O O . ASP A 1 95 ? 20.003 12.534 -14.941 1.00 51.59 95 ASP A O 1
ATOM 720 N N . THR A 1 96 ? 18.953 13.813 -13.469 1.00 55.03 96 THR A N 1
ATOM 721 C CA . THR A 1 96 ? 18.902 12.708 -12.502 1.00 55.03 96 THR A CA 1
ATOM 722 C C . THR A 1 96 ? 17.752 11.782 -12.851 1.00 55.03 96 THR A C 1
ATOM 724 O O . THR A 1 96 ? 16.589 12.195 -12.866 1.00 55.03 96 THR A O 1
ATOM 727 N N . ALA A 1 97 ? 18.067 10.505 -13.082 1.00 53.62 97 ALA A N 1
ATOM 728 C CA . ALA A 1 97 ? 17.083 9.439 -12.993 1.00 53.62 97 ALA A CA 1
ATOM 729 C C . ALA A 1 97 ? 16.434 9.535 -11.605 1.00 53.62 97 ALA A C 1
ATOM 731 O O . ALA A 1 97 ? 17.049 9.223 -10.585 1.00 53.62 97 ALA A O 1
ATOM 732 N N . HIS A 1 98 ? 15.219 10.078 -11.548 1.00 49.34 98 HIS A N 1
ATOM 733 C CA . HIS A 1 98 ? 14.483 10.195 -10.300 1.00 49.34 98 HIS A CA 1
ATOM 734 C C . HIS A 1 98 ? 14.095 8.774 -9.892 1.00 49.34 98 HIS A C 1
ATOM 736 O O . HIS A 1 98 ? 13.329 8.114 -10.596 1.00 49.34 98 HIS A O 1
ATOM 742 N N . PHE A 1 99 ? 14.668 8.283 -8.794 1.00 47.81 99 PHE A N 1
ATOM 743 C CA . PHE A 1 99 ? 14.364 6.953 -8.279 1.00 47.81 99 PHE A CA 1
ATOM 744 C C . PHE A 1 99 ? 12.849 6.856 -8.017 1.00 47.81 99 PHE A C 1
ATOM 746 O O . PHE A 1 99 ? 12.310 7.638 -7.234 1.00 47.81 99 PHE A O 1
ATOM 753 N N . GLY A 1 100 ? 12.157 5.952 -8.722 1.00 56.84 100 GLY A N 1
ATOM 754 C CA . GLY A 1 100 ? 10.697 5.787 -8.667 1.00 56.84 100 GLY A CA 1
ATOM 755 C C . GLY A 1 100 ? 9.883 6.480 -9.774 1.00 56.84 100 GLY A C 1
ATOM 756 O O . GLY A 1 100 ? 8.660 6.551 -9.663 1.00 56.84 100 GLY A O 1
ATOM 757 N N . HIS A 1 101 ? 10.517 6.998 -10.834 1.00 48.91 101 HIS A N 1
ATOM 758 C CA . HIS A 1 101 ? 9.844 7.588 -12.002 1.00 48.91 101 HIS A CA 1
ATOM 759 C C . HIS A 1 101 ? 10.140 6.849 -13.323 1.00 48.91 101 HIS A C 1
ATOM 761 O O . HIS A 1 101 ? 10.308 7.486 -14.361 1.00 48.91 101 HIS A O 1
ATOM 767 N N . GLU A 1 102 ? 10.136 5.513 -13.349 1.00 58.72 102 GLU A N 1
ATOM 768 C CA . GLU A 1 102 ? 10.222 4.758 -14.617 1.00 58.72 102 GLU A CA 1
ATOM 769 C C . GLU A 1 102 ? 9.023 4.970 -15.578 1.00 58.72 102 GLU A C 1
ATOM 771 O O . GLU A 1 102 ? 9.062 4.507 -16.710 1.00 58.72 102 GLU A O 1
ATOM 776 N N . ASN A 1 103 ? 7.980 5.713 -15.174 1.00 56.44 103 ASN A N 1
ATOM 777 C CA . ASN A 1 103 ? 6.807 6.044 -16.002 1.00 56.44 103 ASN A CA 1
ATOM 778 C C . ASN A 1 103 ? 6.465 7.548 -16.018 1.00 56.44 103 ASN A C 1
ATOM 780 O O . ASN A 1 103 ? 5.300 7.947 -15.930 1.00 56.44 103 ASN A O 1
ATOM 784 N N . ALA A 1 104 ? 7.460 8.429 -16.127 1.00 47.38 104 ALA A N 1
ATOM 785 C CA . ALA A 1 104 ? 7.159 9.802 -16.519 1.00 47.38 104 ALA A CA 1
ATOM 786 C C . ALA A 1 104 ? 6.848 9.826 -18.025 1.00 47.38 104 ALA A C 1
ATOM 788 O O . ALA A 1 104 ? 7.755 9.696 -18.844 1.00 47.38 104 ALA A O 1
ATOM 789 N N . ALA A 1 105 ? 5.573 10.019 -18.393 1.00 51.94 105 ALA A N 1
ATOM 790 C CA . ALA A 1 105 ? 5.193 10.477 -19.733 1.00 51.94 105 ALA A CA 1
ATOM 791 C C . ALA A 1 105 ? 6.188 11.556 -20.209 1.00 51.94 105 ALA A C 1
ATOM 793 O O . ALA A 1 105 ? 6.633 12.342 -19.360 1.00 51.94 105 ALA A O 1
ATOM 794 N N . PRO A 1 106 ? 6.561 11.605 -21.507 1.00 49.97 106 PRO A N 1
ATOM 795 C CA . PRO A 1 106 ? 7.645 12.458 -21.978 1.00 49.97 106 PRO A CA 1
ATOM 796 C C . PRO A 1 106 ? 7.442 13.866 -21.436 1.00 49.97 106 PRO A C 1
ATOM 798 O O . PRO A 1 106 ? 6.453 14.530 -21.754 1.00 49.97 106 PRO A O 1
ATOM 801 N N . ARG A 1 107 ? 8.354 14.300 -20.554 1.00 53.91 107 ARG A N 1
ATOM 802 C CA . ARG A 1 107 ? 8.343 15.662 -20.027 1.00 53.91 107 ARG A CA 1
ATOM 803 C C . ARG A 1 107 ? 8.311 16.577 -21.242 1.00 53.91 107 ARG A C 1
ATOM 805 O O . ARG A 1 107 ? 9.224 16.525 -22.066 1.00 53.91 107 ARG A O 1
ATOM 812 N N . HIS A 1 108 ? 7.254 17.380 -21.380 1.00 53.38 108 HIS A N 1
ATOM 813 C CA . HIS A 1 108 ? 7.192 18.387 -22.430 1.00 53.38 108 HIS A CA 1
ATOM 814 C C . HIS A 1 108 ? 8.503 19.171 -22.395 1.00 53.38 108 HIS A C 1
ATOM 816 O O . HIS A 1 108 ? 8.833 19.762 -21.363 1.00 53.38 108 HIS A O 1
ATOM 822 N N . LYS A 1 109 ? 9.272 19.125 -23.495 1.00 57.47 109 LYS A N 1
ATOM 823 C CA . LYS A 1 109 ? 10.503 19.906 -23.636 1.00 57.47 109 LYS A CA 1
ATOM 824 C C . LYS A 1 109 ? 10.163 21.334 -23.224 1.00 57.47 109 LYS A C 1
ATOM 826 O O . LYS A 1 109 ? 9.289 21.952 -23.838 1.00 57.47 109 LYS A O 1
ATOM 831 N N . LYS A 1 110 ? 10.794 21.838 -22.157 1.00 59.56 110 LYS A N 1
ATOM 832 C CA . LYS A 1 110 ? 10.641 23.243 -21.775 1.00 59.56 110 LYS A CA 1
ATOM 833 C C . LYS A 1 110 ? 11.023 24.056 -23.007 1.00 59.56 110 LYS A C 1
ATOM 835 O O . LYS A 1 110 ? 12.138 23.923 -23.509 1.00 59.56 110 LYS A O 1
ATOM 840 N N . LYS A 1 111 ? 10.064 24.815 -23.544 1.00 62.94 111 LYS A N 1
ATOM 841 C CA . LYS A 1 111 ? 10.303 25.691 -24.691 1.00 62.94 111 LYS A CA 1
ATOM 842 C C . LYS A 1 111 ? 11.464 26.609 -24.318 1.00 62.94 111 LYS A C 1
ATOM 844 O O . LYS A 1 111 ? 11.457 27.173 -23.222 1.00 62.94 111 LYS A O 1
ATOM 849 N N . GLN A 1 112 ? 12.459 26.709 -25.201 1.00 70.50 112 GLN A N 1
ATOM 850 C CA . GLN A 1 112 ? 13.528 27.697 -25.076 1.00 70.50 112 GLN A CA 1
ATOM 851 C C . GLN A 1 112 ? 12.916 29.052 -24.713 1.00 70.50 112 GLN A C 1
ATOM 853 O O . GLN A 1 112 ? 11.862 29.423 -25.240 1.00 70.50 112 GLN A O 1
ATOM 858 N N . ALA A 1 113 ? 13.553 29.758 -23.777 1.00 66.31 113 ALA A N 1
ATOM 859 C CA . ALA A 1 113 ? 13.111 31.083 -23.375 1.00 66.31 113 ALA A CA 1
ATOM 860 C C . ALA A 1 113 ? 12.955 31.967 -24.622 1.00 66.31 113 ALA A C 1
ATOM 862 O O . ALA A 1 113 ? 13.814 31.963 -25.501 1.00 66.31 113 ALA A O 1
ATOM 863 N N . SER A 1 114 ? 11.845 32.706 -24.711 1.00 76.44 114 SER A N 1
ATOM 864 C CA . SER A 1 114 ? 11.582 33.599 -25.846 1.00 76.44 114 SER A CA 1
ATOM 865 C C . SER A 1 114 ? 12.761 34.549 -26.071 1.00 76.44 114 SER A C 1
ATOM 867 O O . SER A 1 114 ? 13.357 35.012 -25.096 1.00 76.44 114 SER A O 1
ATOM 869 N N . GLN A 1 115 ? 13.052 34.914 -27.321 1.00 72.75 115 GLN A N 1
ATOM 870 C CA . GLN A 1 115 ? 14.164 35.816 -27.648 1.00 72.75 115 GLN A CA 1
ATOM 871 C C . GLN A 1 115 ? 14.112 37.138 -26.858 1.00 72.75 115 GLN A C 1
ATOM 873 O O . GLN A 1 115 ? 15.142 37.697 -26.496 1.00 72.75 115 GLN A O 1
ATOM 878 N N . GLN A 1 116 ? 12.908 37.600 -26.510 1.00 75.81 116 GLN A N 1
ATOM 879 C CA . GLN A 1 116 ? 12.696 38.776 -25.664 1.00 75.81 116 GLN A CA 1
ATOM 880 C C . GLN A 1 116 ? 13.239 38.593 -24.235 1.00 75.81 116 GLN A C 1
ATOM 882 O O . GLN A 1 116 ? 13.866 39.504 -23.701 1.00 75.81 116 GLN A O 1
ATOM 887 N N . HIS A 1 117 ? 13.081 37.404 -23.645 1.00 66.75 117 HIS A N 1
ATOM 888 C CA . HIS A 1 117 ? 13.663 37.063 -22.341 1.00 66.75 117 HIS A CA 1
ATOM 889 C C . HIS A 1 117 ? 15.190 37.013 -22.395 1.00 66.75 117 HIS A C 1
ATOM 891 O O . HIS A 1 117 ? 15.858 37.547 -21.513 1.00 66.75 117 HIS A O 1
ATOM 897 N N . ILE A 1 118 ? 15.743 36.408 -23.447 1.00 81.38 118 ILE A N 1
ATOM 898 C CA . ILE A 1 118 ? 17.196 36.314 -23.636 1.00 81.38 118 ILE A CA 1
ATOM 899 C C . ILE A 1 118 ? 17.798 37.723 -23.759 1.00 81.38 118 ILE A C 1
ATOM 901 O O . ILE A 1 118 ? 18.773 38.052 -23.083 1.00 81.38 118 ILE A O 1
ATOM 905 N N . ASN A 1 119 ? 17.163 38.595 -24.546 1.00 79.56 119 ASN A N 1
ATOM 906 C CA . ASN A 1 119 ? 17.606 39.976 -24.726 1.00 79.56 119 ASN A CA 1
ATOM 907 C C . ASN A 1 119 ? 17.540 40.788 -23.419 1.00 79.56 119 ASN A C 1
ATOM 909 O O . ASN A 1 119 ? 18.455 41.565 -23.145 1.00 79.56 119 ASN A O 1
ATOM 913 N N . ALA A 1 120 ? 16.507 40.586 -22.593 1.00 81.12 120 ALA A N 1
ATOM 914 C CA . ALA A 1 120 ? 16.383 41.251 -21.295 1.00 81.12 120 ALA A CA 1
ATOM 915 C C . ALA A 1 120 ? 17.493 40.825 -20.317 1.00 81.12 120 ALA A C 1
ATOM 917 O O . ALA A 1 120 ? 18.104 41.675 -19.669 1.00 81.12 120 ALA A O 1
ATOM 918 N N . ILE A 1 121 ? 17.827 39.529 -20.266 1.00 81.38 121 ILE A N 1
ATOM 919 C CA . ILE A 1 121 ? 18.931 39.014 -19.439 1.00 81.38 121 ILE A CA 1
ATOM 920 C C . ILE A 1 121 ? 20.266 39.629 -19.877 1.00 81.38 121 ILE A C 1
ATOM 922 O O . ILE A 1 121 ? 21.040 40.083 -19.034 1.00 81.38 121 ILE A O 1
ATOM 926 N N . HIS A 1 122 ? 20.525 39.721 -21.184 1.00 82.38 122 HIS A N 1
ATOM 927 C CA . HIS A 1 122 ? 21.744 40.357 -21.691 1.00 82.38 122 HIS A CA 1
ATOM 928 C C . HIS A 1 122 ? 21.818 41.854 -21.381 1.00 82.38 122 HIS A C 1
ATOM 930 O O . HIS A 1 122 ? 22.908 42.365 -21.122 1.00 82.38 122 HIS A O 1
ATOM 936 N N . GLN A 1 123 ? 20.688 42.564 -21.383 1.00 80.38 123 GLN A N 1
ATOM 937 C CA . GLN A 1 123 ? 20.660 43.971 -20.985 1.00 80.38 123 GLN A CA 1
ATOM 938 C C . GLN A 1 123 ? 20.987 44.147 -19.504 1.00 80.38 123 GLN A C 1
ATOM 940 O O . GLN A 1 123 ? 21.768 45.031 -19.169 1.00 80.38 123 GLN A O 1
ATOM 945 N N . ILE A 1 124 ? 20.452 43.291 -18.631 1.00 75.06 124 ILE A N 1
ATOM 946 C CA . ILE A 1 124 ? 20.738 43.335 -17.191 1.00 75.06 124 ILE A CA 1
ATOM 947 C C . ILE A 1 124 ? 22.207 42.982 -16.926 1.00 75.06 124 ILE A C 1
ATOM 949 O O . ILE A 1 124 ? 22.886 43.711 -16.210 1.00 75.06 124 ILE A O 1
ATOM 953 N N . ALA A 1 125 ? 22.732 41.937 -17.572 1.00 77.56 125 ALA A N 1
ATOM 954 C CA . ALA A 1 125 ? 24.125 41.514 -17.425 1.00 77.56 125 ALA A CA 1
ATOM 955 C C . ALA A 1 125 ? 25.136 42.575 -17.900 1.00 77.56 125 ALA A C 1
ATOM 957 O O . ALA A 1 125 ? 26.208 42.707 -17.320 1.00 77.56 125 ALA A O 1
ATOM 958 N N . ARG A 1 126 ? 24.793 43.365 -18.925 1.00 72.19 126 ARG A N 1
ATOM 959 C CA . ARG A 1 126 ? 25.616 44.500 -19.385 1.00 72.19 126 ARG A CA 1
ATOM 960 C C . ARG A 1 126 ? 25.546 45.718 -18.467 1.00 72.19 126 ARG A C 1
ATOM 962 O O . ARG A 1 126 ? 26.429 46.565 -18.531 1.00 72.19 126 ARG A O 1
ATOM 969 N N . LYS A 1 127 ? 24.489 45.833 -17.661 1.00 65.38 127 LYS A N 1
ATOM 970 C CA . LYS A 1 127 ? 24.239 46.991 -16.797 1.00 65.38 127 LYS A CA 1
ATOM 971 C C . LYS A 1 127 ? 24.869 46.860 -15.412 1.00 65.38 127 LYS A C 1
ATOM 973 O O . LYS A 1 127 ? 24.805 47.819 -14.653 1.00 65.38 127 LYS A O 1
ATOM 978 N N . VAL A 1 128 ? 25.464 45.712 -15.083 1.00 58.47 128 VAL A N 1
ATOM 979 C CA . VAL A 1 128 ? 26.276 45.552 -13.874 1.00 58.47 128 VAL A CA 1
ATOM 980 C C . VAL A 1 128 ? 27.666 46.133 -14.168 1.00 58.47 128 VAL A C 1
ATOM 982 O O . VAL A 1 128 ? 28.410 45.523 -14.941 1.00 58.47 128 VAL A O 1
ATOM 985 N N . PRO A 1 129 ? 28.039 47.309 -13.627 1.00 56.41 129 PRO A N 1
ATOM 986 C CA . PRO A 1 129 ? 29.418 47.766 -13.715 1.00 56.41 129 PRO A CA 1
ATOM 987 C C . PRO A 1 129 ? 30.301 46.766 -12.965 1.00 56.41 129 PRO A C 1
ATOM 989 O O . PRO A 1 129 ? 29.934 46.311 -11.880 1.00 56.41 129 PRO A O 1
ATOM 992 N N . LYS A 1 130 ? 31.450 46.406 -13.554 1.00 54.81 130 LYS A N 1
ATOM 993 C CA . LYS A 1 130 ? 32.513 45.691 -12.837 1.00 54.81 130 LYS A CA 1
ATOM 994 C C . LYS A 1 130 ? 32.775 46.464 -11.545 1.00 54.81 130 LYS A C 1
ATOM 996 O O . LYS A 1 130 ? 33.210 47.607 -11.612 1.00 54.81 130 LYS A O 1
ATOM 1001 N N . SER A 1 131 ? 32.474 45.869 -10.394 1.00 57.62 131 SER A N 1
ATOM 1002 C CA . SER A 1 131 ? 33.027 46.347 -9.134 1.00 57.62 131 SER A CA 1
ATOM 1003 C C . SER A 1 131 ? 34.535 46.168 -9.246 1.00 57.62 131 SER A C 1
ATOM 1005 O O . SER A 1 131 ? 35.008 45.033 -9.340 1.00 57.62 131 SER A O 1
ATOM 1007 N N . ASP A 1 132 ? 35.240 47.289 -9.362 1.00 50.75 132 ASP A N 1
ATOM 1008 C CA . ASP A 1 132 ? 36.687 47.352 -9.472 1.00 50.75 132 ASP A CA 1
ATOM 1009 C C . ASP A 1 132 ? 37.338 46.598 -8.310 1.00 50.75 132 ASP A C 1
ATOM 1011 O O . ASP A 1 132 ? 37.184 46.949 -7.142 1.00 50.75 132 ASP A O 1
ATOM 1015 N N . ASP A 1 133 ? 38.069 45.547 -8.666 1.00 53.22 133 ASP A N 1
ATOM 1016 C CA . ASP A 1 133 ? 39.121 44.969 -7.849 1.00 53.22 133 ASP A CA 1
ATOM 1017 C C . ASP A 1 133 ? 40.392 45.774 -8.132 1.00 53.22 133 ASP A C 1
ATOM 1019 O O . ASP A 1 133 ? 41.017 45.602 -9.183 1.00 53.22 133 ASP A O 1
ATOM 1023 N N . LYS A 1 134 ? 40.734 46.705 -7.235 1.00 45.53 134 LYS A N 1
ATOM 1024 C CA . LYS A 1 134 ? 42.106 47.189 -7.071 1.00 45.53 134 LYS A CA 1
ATOM 1025 C C . LYS A 1 134 ? 42.401 47.486 -5.605 1.00 45.53 134 LYS A C 1
ATOM 1027 O O . LYS A 1 134 ? 41.661 48.208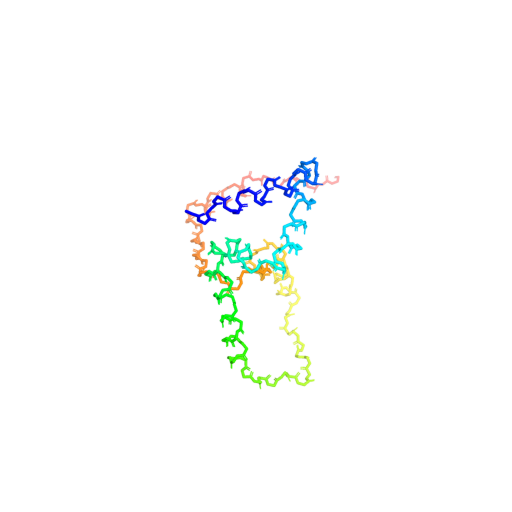 -4.940 1.00 45.53 134 LYS A O 1
ATOM 1032 N N . SER A 1 135 ? 43.504 46.870 -5.187 1.00 41.16 135 SER A N 1
ATOM 1033 C CA . SER A 1 135 ? 44.289 47.055 -3.966 1.00 41.16 135 SER A CA 1
ATOM 1034 C C . SER A 1 135 ? 44.650 48.503 -3.659 1.00 41.16 135 SER A C 1
ATOM 1036 O O . SER A 1 135 ? 44.757 49.304 -4.617 1.00 41.16 135 SER A O 1
#

Secondary structure (DSSP, 8-state):
-HHHHHHHHHHHHHHHTTT-HHHHHHHHHHHHHH-HHHHHHHHGGGHHHHHHHHHHHHHHHHS----PPPSS-------HHHHHHHHHHHHTTSS---TT-TT---PPPPP---HHHHHHHHHHHHTS-------

Radius of gyration: 27.32 Å; chains: 1; bounding box: 66×61×49 Å

pLDDT: mean 78.03, std 16.96, range [41.16, 98.0]

Sequence (135 aa):
MSRKYLEDKIKDALVLASGNSAKAQKLLIQWAMSDAKLLQQLSKPHLKGITAHAVGRVITQMDRDDEPLPEEPVAIDMGPSSFGKSLLGAMSGHDTAHFGHENAAPRHKKKQASQQHINAIHQIARKVPKSDDKS

Foldseek 3Di:
DLVVVLVVLLVVLCVVVVNDPVSSVVVLVVVCVVDVSNVCSVCVVVVVVVVVVVVVVVVVVVVPDCPPDPPDDDPPPDDPVRVVVVVVCCVVPVDPPDVPPPPDDPDPPPPPDPPVVVVVVVVVVVPDPPPDDDD

=== Feature glossary ===
A reading guide for the features in this record.

Start from the sequence.

  · This is the polypeptide sequence — one letter per residue, N-terminus first. Length ranges from a few dozen residues for small domains to over a thousand for large multi-domain proteins.

Fold it, and you get atomic coordinates and the backbone conformation that goes with them.

  · Structure coordinates are given as an mmCIF _atom_site loop: one row per atom with element, residue name, chain id, sequence number, and x/y/z position in Å. Only the four main-chain atoms per residue are included here; side chains are omitted to keep the record compact.

  · Backbone dihedral angles. Every residue except chain termini has a φ (preceding-C → N → Cα → C) and a ψ (N → Cα → C → next-N). They are reported in degrees following the IUPAC sign convention. Secondary structure is essentially a statement about which (φ, ψ) basin each residue occupies.

  · The SS8 string is DSSP's per-residue secondary-structure call. α-helix (H) means an i→i+4 H-bond ladder; β-strand (E) means the residue participates in a β-sheet; 3₁₀ (G) and π (I) are tighter and wider helices; T/S are turns/bends; '-' is loop.

  · SS3 is a coarse helix/strand/coil call (letters a/b/c) made by the P-SEA algorithm from inter-Cα distances and dihedrals. It is less detailed than DSSP but needs only Cα positions.

Summarize the fold with a handful of shape descriptors and a per-residue structural alphabet.

  · Radius of gyration (Rg) is the root-mean-square distance of Cα atoms from their centroid — a single number for overall size and compactness. A globular domain of N residues has Rg ≈ 2.2·N^0.38 Å; an extended or disordered chain has a much larger Rg. The Cα contact count is the number of residue pairs whose Cα atoms are within 8 Å and are more than four positions apart in sequence — a standard proxy for tertiary packing density. The bounding box is the smallest axis-aligned box enclosing all Cα atoms.

  · The Foldseek 3Di string encodes local tertiary geometry as a 20-letter alphabet — one character per residue — derived from the relative positions of nearby Cα atoms. Unlike the amino-acid sequence, 3Di is a direct function of the 3D structure, so two proteins with the same fold have similar 3Di strings even at low sequence identity.

  · Solvent-accessible surface area (SASA) is the area in Å² traced out by the centre of a 1.4 Å probe sphere (a water molecule) rolled over the protein's van der Waals surface (Shrake–Rupley / Lee–Richards construction). Buried residues have near-zero SASA; fully exposed residues can exceed 200 Å². The total SASA scales roughly with the number of surface residues.

Ask how reliable the model is.

  · pLDDT (predicted Local Distance Difference Test) is AlphaFold's per-residue confidence score, ranging from 0 to 100. Values above 90 indicate high confidence (typically well-packed cores); 70–90 is confident; 50–70 low confidence; below 50 usually means the region is disordered or the prediction is unreliable there. AlphaFold stores pLDDT in the mmCIF B-factor column.

  · B-factor (Debye–Waller factor) reflects atomic displacement in the crystal lattice. It is an experimental observable (units Å²), not a prediction; low values mean the atom is pinned down, high values mean it moves or is heterogeneous across the crystal.

  · Predicted Aligned Error (PAE) is an AlphaFold confidence matrix: entry (i, j) is the expected error in the position of residue j, in ångströms, when the prediction is superimposed on the true structure at residue i. Low PAE within a block of residues means that block is internally rigid and well-predicted; high PAE between two blocks means their relative placement is uncertain even if each block individually is confident.

Place it in context: what it resembles, wh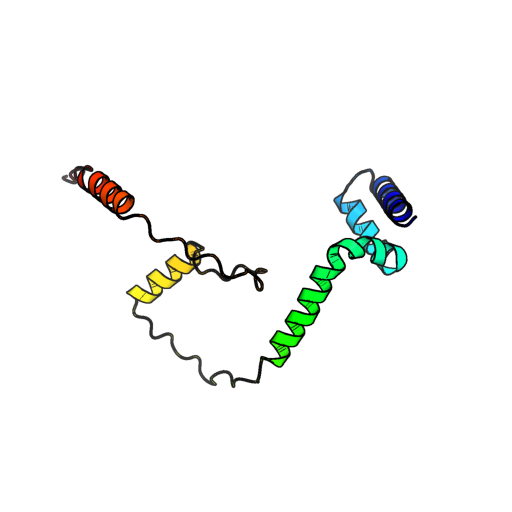at it is annotated as, and how it looks.

  · Nearest PDB neighbors are the top structural matches found by Foldseek when searching this structure against the entire Protein Data Bank. Each hit reports a TM-score (0 to 1; >0.5 almost always implies the same fold) and an E-value. These are *structural* homologs — they may share no detectable sequence similarity.

  · Functional annotations link the protein to curated databases. InterPro entries identify conserved domains and families by matching the sequence against member-database signatures (Pfam, PROSITE, CDD, …). Gene Ontology (GO) terms describe molecular function, biological process, and cellular component in a controlled vocabulary. CATH places the structure in a hierarchical fold classification (Class/Architecture/Topology/Homologous-superfamily). The organism is the source species.

  · Three diagnostic plots accompany the record. The Cα contact map visualizes the tertiary structure as a 2D adjacency matrix (8 Å cutoff, sequence-local contacts suppressed). The Ramachandran plot shows the distribution of backbone (φ, ψ) torsions, with points in the α and β basins reflecting secondary structure content. The PAE plot shows AlphaFold's inter-residue confidence as a color matrix.

  · Six rendered views show the 3D structure from the faces of a cube — i.e. along ±x, ±y, ±z. Rendering representation is drawn randomly per protein from cartoon (secondary-structure ribbons), sticks (backbone bonds), or molecular surface; coloring is either N→C rainbow (blue at the N-terminus through red at the C-terminus) or one color per chain.